Protein AF-A0A8S9J651-F1 (afdb_monomer_lite)

Structure (mmCIF, N/CA/C/O backbone):
data_AF-A0A8S9J651-F1
#
_entry.id   AF-A0A8S9J651-F1
#
loop_
_atom_site.group_PDB
_atom_site.id
_atom_site.type_symbol
_atom_site.label_atom_id
_atom_site.label_alt_id
_atom_site.label_comp_id
_atom_site.label_asym_id
_atom_site.label_entity_id
_atom_site.label_s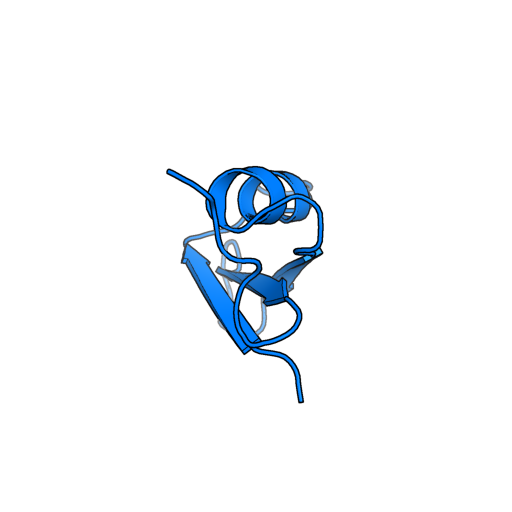eq_id
_atom_site.pdbx_PDB_ins_code
_atom_site.Cartn_x
_atom_site.Cartn_y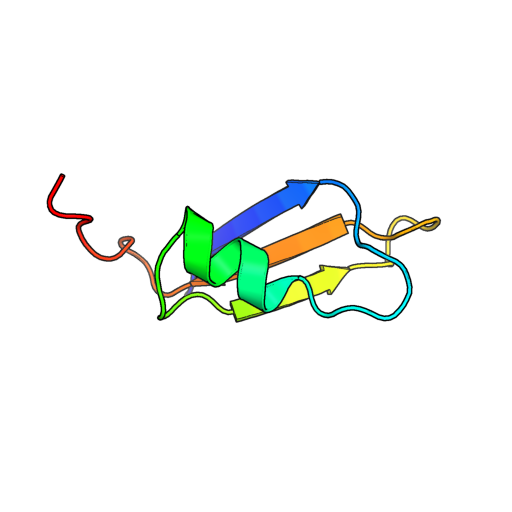
_atom_site.Cartn_z
_atom_site.occupancy
_atom_site.B_iso_or_equiv
_atom_site.auth_seq_id
_atom_site.auth_comp_id
_atom_site.auth_asym_id
_atom_site.auth_atom_id
_atom_site.pdbx_PDB_model_num
ATOM 1 N N . MET A 1 1 ? -17.462 -3.761 -5.123 1.00 58.50 1 MET A N 1
ATOM 2 C CA . MET A 1 1 ? -16.323 -3.221 -5.898 1.00 58.50 1 MET A CA 1
ATOM 3 C C . MET A 1 1 ? -15.589 -2.230 -5.004 1.00 58.50 1 MET A C 1
ATOM 5 O O . MET A 1 1 ? -16.236 -1.326 -4.492 1.00 58.50 1 MET A O 1
ATOM 9 N N . GLY A 1 2 ? -14.312 -2.480 -4.697 1.00 79.44 2 GLY A N 1
ATOM 10 C CA . GLY A 1 2 ? -13.477 -1.574 -3.894 1.00 79.44 2 GLY A CA 1
ATOM 11 C C . GLY A 1 2 ? -12.877 -0.456 -4.750 1.00 79.44 2 GLY A C 1
ATOM 12 O O . GLY A 1 2 ? -12.936 -0.528 -5.974 1.00 79.44 2 GLY A O 1
ATOM 13 N N . CYS A 1 3 ? -12.310 0.560 -4.109 1.00 87.00 3 CYS A N 1
ATOM 14 C CA . CYS A 1 3 ? -11.567 1.621 -4.782 1.00 87.00 3 CYS A CA 1
ATOM 15 C C . CYS A 1 3 ? -10.065 1.358 -4.722 1.00 87.00 3 CYS A C 1
ATOM 17 O O . CYS A 1 3 ? -9.574 0.710 -3.792 1.00 87.00 3 CYS A O 1
ATOM 19 N N . THR A 1 4 ? -9.347 1.897 -5.706 1.00 88.25 4 THR A N 1
ATOM 20 C CA . THR A 1 4 ? -7.889 1.824 -5.792 1.00 88.25 4 THR A CA 1
ATOM 21 C C . THR A 1 4 ? -7.268 3.208 -5.940 1.00 88.25 4 THR A C 1
ATOM 23 O O . THR A 1 4 ? -7.823 4.055 -6.635 1.00 88.25 4 THR A O 1
ATOM 26 N N . ALA A 1 5 ? -6.115 3.432 -5.310 1.00 87.31 5 ALA A N 1
ATOM 27 C CA . ALA A 1 5 ? -5.354 4.675 -5.419 1.00 87.31 5 ALA A CA 1
ATOM 28 C C . ALA A 1 5 ? -3.851 4.399 -5.546 1.00 87.31 5 ALA A C 1
ATOM 30 O O . ALA A 1 5 ? -3.299 3.601 -4.788 1.00 87.31 5 ALA A O 1
ATOM 31 N N . SER A 1 6 ? -3.194 5.094 -6.467 1.00 86.94 6 SER A N 1
ATOM 32 C CA . SER A 1 6 ? -1.760 4.967 -6.736 1.00 86.94 6 SER A CA 1
ATOM 33 C C . SER A 1 6 ? -0.951 5.956 -5.893 1.00 86.94 6 SER A C 1
ATOM 35 O O . SER A 1 6 ? -1.186 7.160 -5.941 1.00 86.94 6 SER A O 1
ATOM 37 N N . MET A 1 7 ? 0.015 5.465 -5.112 1.00 84.50 7 MET A N 1
ATOM 38 C CA . MET A 1 7 ? 0.810 6.259 -4.152 1.00 84.50 7 MET A CA 1
ATOM 39 C C . MET A 1 7 ? 2.253 6.533 -4.606 1.00 84.50 7 MET A C 1
ATOM 41 O O . MET A 1 7 ? 3.088 6.961 -3.795 1.00 84.50 7 MET A O 1
ATOM 45 N N . GLY A 1 8 ? 2.563 6.255 -5.873 1.00 84.88 8 GLY A N 1
ATOM 46 C CA . GLY A 1 8 ? 3.902 6.385 -6.449 1.00 84.88 8 GLY A CA 1
ATOM 47 C C . GLY A 1 8 ? 4.754 5.117 -6.307 1.00 84.88 8 GLY A C 1
ATOM 48 O O . GLY A 1 8 ? 4.212 4.043 -6.041 1.00 84.88 8 GLY A O 1
ATOM 49 N N . PRO A 1 9 ? 6.081 5.208 -6.502 1.00 86.50 9 PRO A N 1
ATOM 50 C CA . PRO A 1 9 ? 6.937 4.036 -6.612 1.00 86.50 9 PRO A CA 1
ATOM 51 C C . PRO A 1 9 ? 7.036 3.254 -5.301 1.00 86.50 9 PRO A C 1
ATOM 53 O O . PRO A 1 9 ? 7.043 3.819 -4.204 1.00 86.50 9 PRO A O 1
ATOM 56 N N . CYS A 1 10 ? 7.148 1.937 -5.423 1.00 83.94 10 CYS A N 1
ATOM 57 C CA . CYS A 1 10 ? 7.367 1.048 -4.299 1.00 83.94 10 CYS A CA 1
ATOM 58 C C . CYS A 1 10 ? 8.817 1.046 -3.818 1.00 83.94 10 CYS A C 1
ATOM 60 O O . CYS A 1 10 ? 9.767 1.059 -4.600 1.00 83.94 10 CYS A O 1
ATOM 62 N N . GLU A 1 11 ? 8.990 0.929 -2.504 1.00 81.00 11 GLU A N 1
ATOM 63 C CA . GLU A 1 11 ? 10.288 0.597 -1.931 1.00 81.00 11 GLU A CA 1
ATOM 64 C C . GLU A 1 11 ? 10.614 -0.882 -2.193 1.00 81.00 11 GLU A C 1
ATOM 66 O O . GLU A 1 11 ? 9.782 -1.780 -2.020 1.00 81.00 11 GLU A O 1
ATOM 71 N N . LYS A 1 12 ? 11.854 -1.156 -2.606 1.00 73.56 12 LYS A N 1
ATOM 72 C CA . LYS A 1 12 ? 12.314 -2.516 -2.895 1.00 73.56 12 LYS A CA 1
ATOM 73 C C . LYS A 1 12 ? 12.222 -3.374 -1.625 1.00 73.56 12 LYS A C 1
ATOM 75 O O . LYS A 1 12 ? 12.843 -3.064 -0.616 1.00 73.56 12 LYS A O 1
ATOM 80 N N . GLY A 1 13 ? 11.439 -4.451 -1.685 1.00 70.94 13 GLY A N 1
ATOM 81 C CA . GLY A 1 13 ? 11.290 -5.411 -0.583 1.00 70.94 13 GLY A CA 1
ATOM 82 C C . GLY A 1 13 ? 10.329 -5.005 0.543 1.00 70.94 13 GLY A C 1
ATOM 83 O O . GLY A 1 13 ? 10.199 -5.766 1.496 1.00 70.94 13 GLY A O 1
ATOM 84 N N . LYS A 1 14 ? 9.628 -3.865 0.449 1.00 76.62 14 LYS A N 1
ATOM 85 C CA . LYS A 1 14 ? 8.619 -3.462 1.444 1.00 76.62 14 LYS A CA 1
ATOM 86 C C . LYS A 1 14 ? 7.211 -3.459 0.857 1.00 76.62 14 LYS A C 1
ATOM 88 O O . LYS A 1 14 ? 6.994 -3.014 -0.268 1.00 76.62 14 LYS A O 1
ATOM 93 N N . SER A 1 15 ? 6.241 -3.897 1.656 1.00 76.94 15 SER A N 1
ATOM 94 C CA . SER A 1 15 ? 4.823 -3.718 1.343 1.00 76.94 15 SER A CA 1
ATOM 95 C C . SER A 1 15 ? 4.425 -2.268 1.570 1.00 76.94 15 SER A C 1
ATOM 97 O O . SER A 1 15 ? 4.596 -1.727 2.662 1.00 76.94 15 SER A O 1
ATOM 99 N N . CYS A 1 16 ? 3.812 -1.646 0.570 1.00 88.69 16 CYS A N 1
ATOM 100 C CA . CYS A 1 16 ? 3.336 -0.275 0.702 1.00 88.69 16 CYS A CA 1
ATOM 101 C C . CYS A 1 16 ? 1.989 -0.157 1.447 1.00 88.69 16 CYS A C 1
ATOM 103 O O . CYS A 1 16 ? 1.476 0.943 1.642 1.00 88.69 16 CYS A O 1
ATOM 105 N N . THR A 1 17 ? 1.453 -1.285 1.939 1.00 89.25 17 THR A N 1
ATOM 106 C CA . THR A 1 17 ? 0.261 -1.362 2.800 1.00 89.25 17 THR A CA 1
ATOM 107 C C . THR A 1 17 ? 0.306 -0.356 3.948 1.00 89.25 17 THR A C 1
ATOM 109 O O . THR A 1 17 ? -0.683 0.325 4.190 1.00 89.25 17 THR A O 1
ATOM 112 N N . THR A 1 18 ? 1.439 -0.216 4.642 1.00 88.12 18 THR A N 1
ATOM 113 C CA . THR A 1 18 ? 1.551 0.730 5.764 1.00 88.12 18 THR A CA 1
ATOM 114 C C . THR A 1 18 ? 1.306 2.169 5.311 1.00 88.12 18 THR A C 1
ATOM 116 O O . THR A 1 18 ? 0.568 2.897 5.968 1.00 88.12 18 THR A O 1
ATOM 119 N N . LYS A 1 19 ? 1.844 2.561 4.150 1.00 86.38 19 LYS A N 1
ATOM 120 C CA . LYS A 1 19 ? 1.619 3.887 3.558 1.00 86.38 19 LYS A CA 1
ATOM 121 C C . LYS A 1 19 ? 0.140 4.082 3.213 1.00 86.38 19 LYS A C 1
ATOM 123 O O . LYS A 1 19 ? -0.449 5.081 3.605 1.00 86.38 19 LYS A O 1
ATOM 128 N N . CYS A 1 20 ? -0.483 3.082 2.590 1.00 88.69 20 CYS A N 1
ATOM 129 C CA . CYS A 1 20 ? -1.920 3.089 2.306 1.00 88.69 20 CYS A CA 1
ATOM 130 C C . CYS A 1 20 ? -2.764 3.258 3.573 1.00 88.69 20 CYS A C 1
ATOM 132 O O . CYS A 1 20 ? -3.701 4.052 3.585 1.00 88.69 20 CYS A O 1
ATOM 134 N N . LYS A 1 21 ? -2.404 2.562 4.656 1.00 89.31 21 LYS A N 1
ATOM 135 C CA . LYS A 1 21 ? -3.104 2.660 5.939 1.00 89.31 21 LYS A CA 1
ATOM 136 C C . LYS A 1 21 ? -2.987 4.034 6.581 1.00 89.31 21 LYS A C 1
ATOM 138 O O . LYS A 1 21 ? -3.961 4.516 7.146 1.00 89.31 21 LYS A O 1
ATOM 143 N N . VAL A 1 22 ? -1.814 4.657 6.491 1.00 86.88 22 VAL A N 1
ATOM 144 C CA . VAL A 1 22 ? -1.572 6.002 7.028 1.00 86.88 22 VAL A CA 1
ATOM 145 C C . VAL A 1 22 ? -2.324 7.063 6.225 1.00 86.88 22 VAL A C 1
ATOM 147 O O . VAL A 1 22 ? -2.898 7.969 6.816 1.00 86.88 22 VAL A O 1
ATOM 150 N N . THR A 1 23 ? -2.351 6.956 4.894 1.00 84.19 23 THR A N 1
ATOM 151 C CA . THR A 1 23 ? -2.956 7.989 4.038 1.00 84.19 23 THR A CA 1
ATOM 152 C C . THR A 1 23 ? -4.469 7.840 3.877 1.00 84.19 23 THR A C 1
ATOM 154 O O . THR A 1 23 ? -5.175 8.841 3.845 1.00 84.19 23 THR A O 1
ATOM 157 N N . ILE A 1 24 ? -4.976 6.611 3.751 1.00 85.00 24 ILE A N 1
ATOM 158 C CA . ILE A 1 24 ? -6.400 6.342 3.477 1.00 85.00 24 ILE A CA 1
ATOM 159 C C . ILE A 1 24 ? -7.145 5.930 4.752 1.00 85.00 24 ILE A C 1
ATOM 161 O O . ILE A 1 24 ? -8.311 6.265 4.934 1.00 85.00 24 ILE A O 1
ATOM 165 N N . GLY A 1 25 ? -6.480 5.193 5.639 1.00 84.69 25 GLY A N 1
ATOM 166 C CA . GLY A 1 25 ? -7.050 4.675 6.879 1.00 84.69 25 GLY A CA 1
ATOM 167 C C . GLY A 1 25 ? -6.720 3.201 7.090 1.00 84.69 25 GLY A C 1
ATOM 168 O O . GLY A 1 25 ? -6.397 2.476 6.153 1.00 84.69 25 GLY A O 1
ATOM 169 N N . GLN A 1 26 ? -6.844 2.724 8.330 1.00 88.00 26 GLN A N 1
ATOM 170 C CA . GLN A 1 26 ? -6.415 1.377 8.749 1.00 88.00 26 GLN A CA 1
ATOM 171 C C . GLN A 1 26 ? -7.045 0.215 7.958 1.00 88.00 26 GLN A C 1
ATOM 173 O O . GLN A 1 26 ? -6.495 -0.886 7.945 1.00 88.00 26 GLN A O 1
ATOM 178 N N . ILE A 1 27 ? -8.175 0.461 7.290 1.00 87.50 27 ILE A N 1
ATOM 179 C CA . ILE A 1 27 ? -8.885 -0.519 6.456 1.00 87.50 27 ILE A CA 1
ATOM 180 C C . ILE A 1 27 ? -8.330 -0.632 5.030 1.00 87.50 27 ILE A C 1
ATOM 182 O O . ILE A 1 27 ? -8.760 -1.501 4.274 1.00 87.50 27 ILE A O 1
ATOM 186 N N . ALA A 1 28 ? -7.409 0.249 4.641 1.00 88.88 28 ALA A N 1
ATOM 187 C CA . ALA A 1 28 ? -6.747 0.177 3.353 1.00 88.88 28 ALA A CA 1
ATOM 188 C C . ALA A 1 28 ? -5.659 -0.901 3.365 1.00 88.88 28 ALA A C 1
ATOM 190 O O . ALA A 1 28 ? -4.919 -1.073 4.335 1.00 88.88 28 ALA A O 1
ATOM 191 N N . ASN A 1 29 ? -5.535 -1.602 2.247 1.00 90.38 29 ASN A N 1
ATOM 192 C CA . ASN A 1 29 ? -4.428 -2.499 1.959 1.00 90.38 29 ASN A CA 1
ATOM 193 C C . ASN A 1 29 ? -3.601 -1.937 0.808 1.00 90.38 29 ASN A C 1
ATOM 195 O O . ASN A 1 29 ? -4.064 -1.055 0.095 1.00 90.38 29 ASN A O 1
ATOM 199 N N . GLY A 1 30 ? -2.374 -2.417 0.625 1.00 90.25 30 GLY A N 1
ATOM 200 C CA . GLY A 1 30 ? -1.522 -1.920 -0.454 1.00 90.25 30 GLY A CA 1
ATOM 201 C C . GLY A 1 30 ? -0.574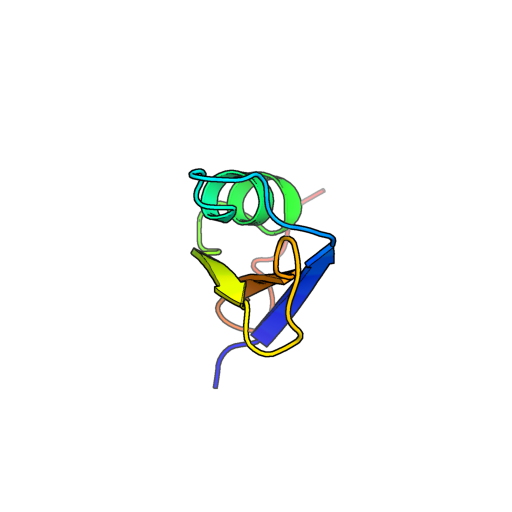 -2.968 -0.994 1.00 90.25 30 GLY A C 1
ATOM 202 O O . GLY A 1 30 ? 0.097 -3.643 -0.213 1.00 90.25 30 GLY A O 1
ATOM 203 N N . TYR A 1 31 ? -0.484 -3.068 -2.313 1.00 88.25 31 TYR A N 1
ATOM 204 C CA . TYR A 1 31 ? 0.433 -3.966 -3.003 1.00 88.25 31 TYR A CA 1
ATOM 205 C C . TYR A 1 31 ? 1.289 -3.199 -4.007 1.00 88.25 31 TYR A C 1
ATOM 207 O O . TYR A 1 31 ? 0.931 -2.115 -4.459 1.00 88.25 31 TYR A O 1
ATOM 215 N N . CYS A 1 32 ? 2.447 -3.767 -4.330 1.00 88.00 32 CYS A N 1
ATOM 216 C CA . CYS A 1 32 ? 3.322 -3.220 -5.355 1.00 88.00 32 CYS A CA 1
ATOM 217 C C . CYS A 1 32 ? 2.996 -3.860 -6.694 1.00 88.00 32 CYS A C 1
ATOM 219 O O . CYS A 1 32 ? 3.354 -5.018 -6.921 1.00 88.00 32 CYS A O 1
ATOM 221 N N . ASP A 1 33 ? 2.340 -3.105 -7.565 1.00 86.50 33 ASP A N 1
ATOM 222 C CA . ASP A 1 33 ? 2.175 -3.479 -8.957 1.00 86.50 33 ASP A CA 1
ATOM 223 C C . ASP A 1 33 ? 3.489 -3.233 -9.702 1.00 86.50 33 ASP A C 1
ATOM 225 O O . ASP A 1 33 ? 3.961 -2.107 -9.813 1.00 86.50 33 ASP A O 1
ATOM 229 N N . ARG A 1 34 ? 4.128 -4.299 -10.182 1.00 84.44 34 ARG A N 1
ATOM 230 C CA . ARG A 1 34 ? 5.353 -4.210 -10.998 1.00 84.44 34 ARG A CA 1
ATOM 231 C C . ARG A 1 34 ? 5.075 -4.458 -12.475 1.00 84.44 34 ARG A C 1
ATOM 233 O O . ARG A 1 34 ? 6.014 -4.697 -13.232 1.00 84.44 34 ARG A O 1
ATOM 240 N N . SER A 1 35 ? 3.810 -4.401 -12.884 1.00 79.06 35 SER A N 1
ATOM 241 C CA . SER A 1 35 ? 3.394 -4.699 -14.254 1.00 79.06 35 SER A CA 1
ATOM 242 C C . SER A 1 35 ? 3.968 -3.685 -15.249 1.00 79.06 35 SER A C 1
ATOM 244 O O . SER A 1 35 ? 4.217 -4.021 -16.401 1.00 79.06 35 SER A O 1
ATOM 246 N N . THR A 1 36 ? 4.262 -2.467 -14.791 1.00 68.31 36 THR A N 1
ATOM 247 C CA . THR A 1 36 ? 4.875 -1.383 -15.575 1.00 68.31 36 THR A CA 1
ATOM 248 C C . THR A 1 36 ? 6.412 -1.406 -15.610 1.00 68.31 36 THR A C 1
ATOM 250 O O . THR A 1 36 ? 7.016 -0.589 -16.303 1.00 68.31 36 THR A O 1
ATOM 253 N N . GLY A 1 37 ? 7.068 -2.354 -14.925 1.00 68.75 37 GLY A N 1
ATOM 254 C CA . GLY A 1 37 ? 8.532 -2.438 -14.829 1.00 68.75 37 GLY A CA 1
ATOM 255 C C . GLY A 1 37 ? 9.154 -1.478 -13.798 1.00 68.75 37 GLY A C 1
ATOM 256 O O . GLY A 1 37 ? 8.4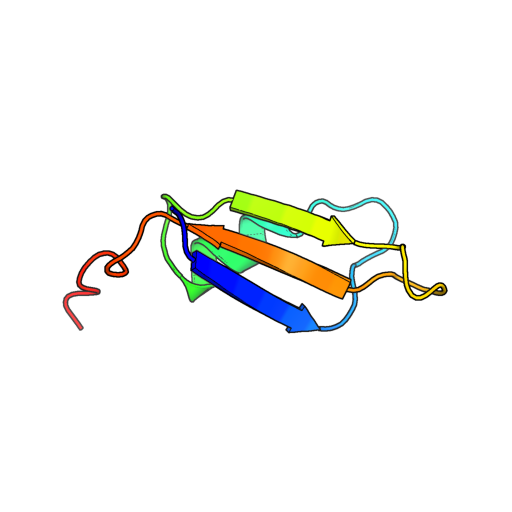99 -0.608 -13.229 1.00 68.75 37 GLY A O 1
ATOM 257 N N . GLY A 1 38 ? 10.446 -1.653 -13.495 1.00 79.75 38 GLY A N 1
ATOM 258 C CA . GLY A 1 38 ? 11.168 -0.815 -12.525 1.00 79.75 38 GLY A CA 1
ATOM 259 C C . GLY A 1 38 ? 10.859 -1.131 -11.052 1.00 79.75 38 GLY A C 1
ATOM 260 O O . GLY A 1 38 ? 10.780 -2.294 -10.655 1.00 79.75 38 GLY A O 1
ATOM 261 N N . LEU A 1 39 ? 10.733 -0.092 -10.213 1.00 78.06 39 LEU A N 1
ATOM 262 C CA . LEU A 1 39 ? 10.443 -0.234 -8.772 1.00 78.06 39 LEU A CA 1
ATOM 263 C C . LEU A 1 39 ? 9.018 -0.761 -8.495 1.00 78.06 39 LEU A C 1
ATOM 265 O O . LEU A 1 39 ? 8.767 -1.330 -7.427 1.00 78.06 39 LEU A O 1
ATOM 269 N N . GLY A 1 40 ? 8.120 -0.638 -9.477 1.00 86.56 40 GLY A N 1
ATOM 270 C CA . GLY A 1 40 ? 6.685 -0.870 -9.346 1.00 86.56 40 GLY A CA 1
ATOM 271 C C . GLY A 1 40 ? 5.953 0.320 -8.738 1.00 86.56 40 GLY A C 1
ATOM 272 O O . GLY A 1 40 ? 6.557 1.150 -8.063 1.00 86.56 40 GLY A O 1
ATOM 273 N N . GLU A 1 41 ? 4.651 0.392 -8.966 1.00 89.00 41 GLU A N 1
ATOM 274 C CA . GLU A 1 41 ? 3.741 1.368 -8.387 1.00 89.00 41 GLU A CA 1
ATOM 275 C C . GLU A 1 41 ? 3.047 0.780 -7.153 1.00 89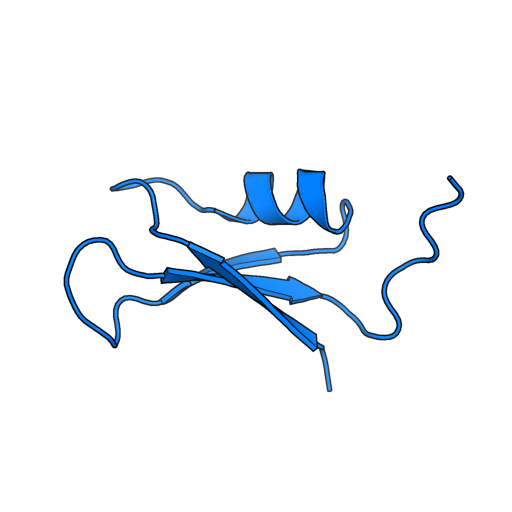.00 41 GLU A C 1
ATOM 277 O O . GLU A 1 41 ? 2.568 -0.353 -7.151 1.00 89.00 41 GLU A O 1
ATOM 282 N N . CYS A 1 42 ? 2.989 1.551 -6.074 1.00 89.56 42 CYS A N 1
ATOM 283 C CA . CYS A 1 42 ? 2.185 1.201 -4.920 1.00 89.56 42 CYS A CA 1
ATOM 284 C C . CYS A 1 42 ? 0.712 1.478 -5.207 1.00 89.56 42 CYS A C 1
ATOM 286 O O . CYS A 1 42 ? 0.303 2.639 -5.284 1.00 89.56 42 CYS A O 1
ATOM 288 N N . VAL A 1 43 ? -0.083 0.415 -5.260 1.00 90.06 43 VAL A N 1
ATOM 289 C CA . VAL A 1 43 ? -1.533 0.478 -5.409 1.00 90.06 43 VAL A CA 1
ATOM 290 C C . VAL A 1 43 ? -2.180 0.178 -4.065 1.00 90.06 43 VAL A C 1
ATOM 292 O O . VAL A 1 43 ? -2.030 -0.910 -3.505 1.00 90.06 43 VAL A O 1
ATOM 295 N N . CYS A 1 44 ? -2.922 1.146 -3.543 1.00 91.12 44 CYS A N 1
ATOM 296 C CA . CYS A 1 44 ? -3.751 0.993 -2.360 1.00 91.12 44 CYS A CA 1
ATOM 297 C C . CYS A 1 44 ? -5.149 0.533 -2.746 1.00 91.12 44 CYS A C 1
ATOM 299 O O . CYS A 1 44 ? -5.730 1.094 -3.663 1.00 91.12 44 CYS A O 1
ATOM 301 N N . VAL A 1 45 ? -5.716 -0.414 -2.007 1.00 90.12 45 VAL A N 1
ATOM 302 C CA . VAL A 1 45 ? -7.069 -0.945 -2.194 1.00 90.12 45 VAL A CA 1
ATOM 303 C C . VAL A 1 45 ? -7.854 -0.742 -0.908 1.00 90.12 45 VAL A C 1
ATOM 305 O O . V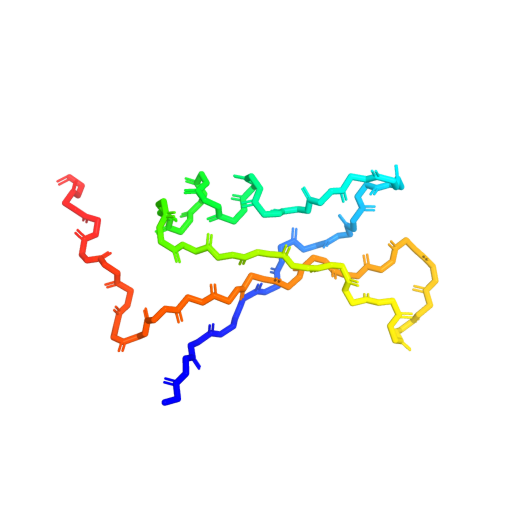AL A 1 45 ? -7.376 -1.093 0.171 1.00 90.12 45 VAL A O 1
ATOM 308 N N . TYR A 1 46 ? -9.052 -0.179 -0.999 1.00 87.44 46 TYR A N 1
ATOM 309 C CA . TYR A 1 46 ? -9.880 0.116 0.169 1.00 87.44 46 TYR A CA 1
ATOM 310 C C . TYR A 1 46 ? -11.374 0.014 -0.166 1.00 87.44 46 TYR A C 1
ATOM 312 O O . TYR A 1 46 ? -11.771 0.192 -1.323 1.00 87.44 46 TYR A O 1
ATOM 320 N N . PRO A 1 47 ? -12.232 -0.304 0.820 1.00 83.94 47 PRO A N 1
ATOM 321 C CA . PRO A 1 47 ? -13.674 -0.296 0.616 1.00 83.94 47 PRO A CA 1
ATOM 322 C C . PRO A 1 47 ? -14.161 1.133 0.351 1.00 83.94 47 PRO A C 1
ATOM 324 O O . PRO A 1 47 ? -13.712 2.083 0.991 1.00 83.94 47 PRO A O 1
ATOM 327 N N . CYS A 1 48 ? -15.077 1.268 -0.608 1.00 76.94 48 CYS A N 1
ATOM 328 C CA . CYS A 1 48 ? -15.683 2.539 -0.983 1.00 76.94 48 CYS A CA 1
ATOM 329 C C . CYS A 1 48 ? -17.146 2.601 -0.508 1.00 76.94 48 CYS A C 1
ATOM 331 O O . CYS A 1 48 ? -17.845 1.592 -0.632 1.00 76.94 48 CYS A O 1
ATOM 333 N N . PRO A 1 49 ? -17.633 3.749 0.004 1.00 66.31 49 PRO A N 1
ATOM 334 C CA . PRO A 1 49 ? -16.950 5.045 0.100 1.00 66.31 49 PRO A CA 1
ATOM 335 C C . PRO A 1 49 ? -15.800 5.023 1.123 1.00 66.31 49 PRO A C 1
ATOM 337 O O . PRO A 1 49 ? -15.870 4.238 2.071 1.00 66.31 49 PRO A O 1
ATOM 340 N N . PRO A 1 50 ? -14.737 5.836 0.934 1.00 60.56 50 PRO A N 1
ATOM 341 C CA . PRO A 1 50 ? -13.644 5.904 1.897 1.00 60.56 50 PRO A CA 1
ATOM 342 C C . PRO A 1 50 ? -14.225 6.139 3.296 1.00 60.56 50 PRO A C 1
ATOM 344 O O . PRO A 1 50 ? -15.212 6.878 3.426 1.00 60.56 50 PRO A O 1
ATOM 347 N N . PRO A 1 51 ? -13.667 5.491 4.336 1.00 58.97 51 PRO A N 1
ATOM 348 C CA . PRO A 1 51 ? -14.145 5.696 5.693 1.00 58.97 51 PRO A CA 1
ATOM 349 C C . PRO A 1 51 ? -14.094 7.198 5.931 1.00 58.97 51 PRO A C 1
ATOM 351 O O . PRO A 1 51 ? -13.081 7.821 5.624 1.00 58.97 51 PRO A O 1
ATOM 354 N N . LYS A 1 52 ? -15.209 7.793 6.373 1.00 54.88 52 LYS A N 1
ATOM 355 C CA . LYS A 1 52 ? -15.267 9.229 6.650 1.00 54.88 52 LYS A CA 1
ATOM 356 C C . LYS A 1 52 ? -14.159 9.528 7.652 1.00 54.88 52 LYS A C 1
ATOM 358 O O . LYS A 1 52 ? -14.334 9.266 8.842 1.00 54.88 52 LYS A O 1
ATOM 363 N N . THR A 1 53 ? -13.021 10.022 7.178 1.00 51.38 53 THR A N 1
ATOM 364 C CA . THR A 1 53 ? -11.994 10.603 8.023 1.00 51.38 53 THR A CA 1
ATOM 365 C C . THR A 1 53 ? -12.711 11.760 8.693 1.00 51.38 53 THR A C 1
ATOM 367 O O . THR A 1 53 ? -13.022 12.755 8.039 1.00 51.38 53 THR A O 1
ATOM 370 N N . ARG A 1 54 ? -13.128 11.586 9.952 1.00 47.53 54 ARG A N 1
ATOM 371 C CA . ARG A 1 54 ? -13.520 12.732 10.765 1.00 47.53 54 ARG A CA 1
ATOM 372 C C . ARG A 1 54 ? -12.224 13.513 10.955 1.00 47.53 54 ARG A C 1
ATOM 374 O O . ARG A 1 54 ? -11.406 13.116 11.781 1.00 47.53 54 ARG A O 1
ATOM 381 N N . LEU A 1 55 ? -12.004 14.480 10.063 1.00 43.31 55 LEU A N 1
ATOM 382 C CA . LEU A 1 55 ? -11.085 15.586 10.289 1.00 43.31 55 LEU A CA 1
ATOM 383 C C . LEU A 1 55 ? -11.533 16.334 11.547 1.00 43.31 55 LEU A C 1
ATOM 385 O O . LEU A 1 55 ? -12.769 16.477 11.716 1.00 43.31 55 LEU A O 1
#

Organism: Brassica cretica (NCBI:txid69181)

Foldseek 3Di:
DWDKDWPAFADPPDFCQVVLCVPQHVQKGWHFACVVDDRGIIMITHHPPRDPPPD

Sequence (55 aa):
MGCTASMGPCEKGKSCTTKCKVTIGQIANGYCDRSTGGLGECVCVYPCPPPKTRL

InterPro domains:
  IPR039641 Low-molecular-weight cysteine-rich protein [PTHR36788] (2-53)

pLDDT: mean 80.21, std 11.93, range [43.31, 91.12]

Radius of gyration: 11.37 Å; chains: 1; bounding box: 29×21×26 Å

Secondary structure (DSSP, 8-state):
--EEEEEEEPPTT--THHHHHHHH-TT-EEEEE-TTSTT-EEEEEE-SSPP----